Protein AF-A0A7Y3XB38-F1 (afdb_monomer_lite)

pLDDT: mean 71.24, std 24.95, range [32.16, 98.0]

Organism: NCBI:txid2732867

Radius of gyration: 29.84 Å; chains: 1; bounding box: 48×60×86 Å

Foldseek 3Di:
DDDDDDDDDDDDDDDDDDDDDDDDDDDDDDDDDPDDPPPDPPPPPPPPVPPLVVVPPPQDPLQLLLLVQADAKADPVSSCVSVVHPDSVCNCPNHVVVCVVSQQKDWPCVVCCPDPPIIMHGDPNVVVVNVVVVPDD

Structure (mmCIF, N/CA/C/O backbone):
data_AF-A0A7Y3XB38-F1
#
_entry.id   AF-A0A7Y3XB38-F1
#
loop_
_atom_site.group_PDB
_atom_site.id
_atom_site.type_symbol
_atom_site.label_atom_id
_atom_site.label_alt_id
_atom_site.label_comp_id
_atom_site.label_asym_id
_atom_site.label_entity_id
_atom_site.label_seq_id
_atom_site.pdbx_PDB_ins_code
_atom_site.Cartn_x
_atom_site.Cartn_y
_atom_site.Cartn_z
_atom_site.occupancy
_atom_site.B_iso_or_equiv
_atom_site.auth_seq_id
_atom_site.auth_comp_id
_atom_site.auth_asym_id
_atom_site.auth_atom_id
_atom_site.pdbx_PDB_model_num
ATOM 1 N N . MET A 1 1 ? -7.672 -22.898 -66.155 1.00 38.94 1 MET A N 1
ATOM 2 C CA . MET A 1 1 ? -8.091 -23.326 -64.802 1.00 38.94 1 MET A CA 1
ATOM 3 C C . MET A 1 1 ? -9.118 -22.341 -64.281 1.00 38.94 1 MET A C 1
ATOM 5 O O . MET A 1 1 ? -8.996 -21.153 -64.543 1.00 38.94 1 MET A O 1
ATOM 9 N N . GLN A 1 2 ? -10.162 -22.873 -63.659 1.00 37.62 2 GLN A N 1
ATOM 10 C CA . GLN A 1 2 ? -11.348 -22.164 -63.187 1.00 37.62 2 GLN A CA 1
ATOM 11 C C . GLN A 1 2 ? -11.031 -21.187 -62.045 1.00 37.62 2 GLN A C 1
ATOM 13 O O . GLN A 1 2 ? -10.244 -21.536 -61.175 1.00 37.62 2 GLN A O 1
ATOM 18 N N . MET A 1 3 ? -11.702 -20.033 -61.995 1.00 35.06 3 MET A N 1
ATOM 19 C CA . MET A 1 3 ? -12.734 -19.751 -60.985 1.00 35.06 3 MET A CA 1
ATOM 20 C C . MET A 1 3 ? -13.389 -18.382 -61.234 1.00 35.06 3 MET A C 1
ATOM 22 O O . MET A 1 3 ? -12.748 -17.375 -61.509 1.00 35.06 3 MET A O 1
ATOM 26 N N . VAL A 1 4 ? -14.714 -18.429 -61.181 1.00 37.84 4 VAL A N 1
ATOM 27 C CA . VAL A 1 4 ? -15.731 -17.380 -61.297 1.00 37.84 4 VAL A CA 1
ATOM 28 C C . VAL A 1 4 ? -15.666 -16.357 -60.149 1.00 37.84 4 VAL A C 1
ATOM 30 O O . VAL A 1 4 ? -15.399 -16.768 -59.027 1.00 37.84 4 VAL A O 1
ATOM 33 N N . LEU A 1 5 ? -15.981 -15.067 -60.392 1.00 37.19 5 LEU A N 1
ATOM 34 C CA . LEU A 1 5 ? -17.228 -14.413 -59.919 1.00 37.19 5 LEU A CA 1
ATOM 35 C C . LEU A 1 5 ? -17.330 -12.900 -60.288 1.00 37.19 5 LEU A C 1
ATOM 37 O O . LEU A 1 5 ? -16.565 -12.071 -59.817 1.00 37.19 5 LEU A O 1
ATOM 41 N N . ARG A 1 6 ? -18.345 -12.601 -61.119 1.00 45.50 6 ARG A N 1
ATOM 42 C CA . ARG A 1 6 ? -19.189 -11.390 -61.323 1.00 45.50 6 ARG A CA 1
ATOM 43 C C . ARG A 1 6 ? -18.641 -9.938 -61.398 1.00 45.50 6 ARG A C 1
ATOM 45 O O . ARG A 1 6 ? -18.253 -9.326 -60.413 1.00 45.50 6 ARG A O 1
ATOM 52 N N . LEU A 1 7 ? -18.887 -9.368 -62.591 1.00 36.91 7 LEU A N 1
ATOM 53 C CA . LEU A 1 7 ? -19.255 -7.983 -62.973 1.00 36.91 7 LEU A CA 1
ATOM 54 C C . LEU A 1 7 ? -20.042 -7.202 -61.885 1.00 36.91 7 LEU A C 1
ATOM 56 O O . LEU A 1 7 ? -20.916 -7.774 -61.242 1.00 36.91 7 LEU A O 1
ATOM 60 N N . SER A 1 8 ? -19.876 -5.884 -61.707 1.00 39.25 8 SER A N 1
ATOM 61 C CA . SER A 1 8 ? -20.177 -4.848 -62.714 1.00 39.25 8 SER A CA 1
ATOM 62 C C . SER A 1 8 ? -19.509 -3.486 -62.430 1.00 39.25 8 SER A C 1
ATOM 64 O O . SER A 1 8 ? -19.116 -3.174 -61.309 1.00 39.25 8 SER A O 1
ATOM 66 N N . TRP A 1 9 ? -19.348 -2.706 -63.500 1.00 32.16 9 TRP A N 1
ATOM 67 C CA . TRP A 1 9 ? -18.577 -1.465 -63.619 1.00 32.16 9 TRP A CA 1
ATOM 68 C C . TRP A 1 9 ? -19.438 -0.176 -63.469 1.00 32.16 9 TRP A C 1
ATOM 70 O O . TRP A 1 9 ? -20.647 -0.209 -63.665 1.00 32.16 9 TRP A O 1
ATOM 80 N N . ARG A 1 10 ? -18.748 0.937 -63.141 1.00 46.50 10 ARG A N 1
ATOM 81 C CA . ARG A 1 10 ? -19.096 2.389 -62.933 1.00 46.50 10 ARG A CA 1
ATOM 82 C C . ARG A 1 10 ? -19.675 3.082 -64.216 1.00 46.50 10 ARG A C 1
ATOM 84 O O . ARG A 1 10 ? -19.563 2.397 -65.233 1.00 46.50 10 ARG A O 1
ATOM 91 N N . PRO A 1 11 ? -20.178 4.371 -64.306 1.00 49.09 11 PRO A N 1
ATOM 92 C CA . PRO A 1 11 ? -19.487 5.669 -63.989 1.00 49.09 11 PRO A CA 1
ATOM 93 C C . PRO A 1 11 ? -20.344 6.986 -63.730 1.00 49.09 11 PRO A C 1
ATOM 95 O O . PRO A 1 11 ? -21.549 6.922 -63.535 1.00 49.09 11 PRO A O 1
ATOM 98 N N . LEU A 1 12 ? -19.642 8.150 -63.680 1.00 40.34 12 LEU A N 1
ATOM 99 C CA . LEU A 1 12 ? -19.859 9.566 -63.191 1.00 40.34 12 LEU A CA 1
ATOM 100 C C . LEU A 1 12 ? -20.685 10.506 -64.158 1.00 40.34 12 LEU A C 1
ATOM 102 O O . LEU A 1 12 ? -21.262 9.894 -65.053 1.00 40.34 12 LEU A O 1
ATOM 106 N N . PRO A 1 13 ? -20.703 11.899 -64.186 1.00 51.66 13 PRO A N 1
ATOM 107 C CA . PRO A 1 13 ? -20.073 13.039 -63.414 1.00 51.66 13 PRO A CA 1
ATOM 108 C C . PRO A 1 13 ? -20.899 14.403 -63.291 1.00 51.66 13 PRO A C 1
ATOM 110 O O . PRO A 1 13 ? -22.069 14.445 -63.647 1.00 51.66 13 PRO A O 1
ATOM 113 N N . PHE A 1 14 ? -20.238 15.529 -62.892 1.00 37.88 14 PHE A N 1
ATOM 114 C CA . PHE A 1 14 ? -20.580 17.000 -62.973 1.00 37.88 14 PHE A CA 1
ATOM 115 C C . PHE A 1 14 ? -21.416 17.650 -61.832 1.00 37.88 14 PHE A C 1
ATOM 117 O O . PHE A 1 14 ? -22.355 17.046 -61.349 1.00 37.88 14 PHE A O 1
ATOM 124 N N . GLY A 1 15 ? -21.183 18.880 -61.331 1.00 38.44 15 GLY A N 1
ATOM 125 C CA . GLY A 1 15 ? -20.364 20.023 -61.764 1.00 38.44 15 GLY A CA 1
ATOM 126 C C . GLY A 1 15 ? -20.307 21.169 -60.712 1.00 38.44 15 GLY A C 1
ATOM 127 O O . GLY A 1 15 ? -20.945 21.118 -59.667 1.00 38.44 15 GLY A O 1
ATOM 128 N N . VAL A 1 16 ? -19.474 22.174 -61.003 1.00 45.97 16 VAL A N 1
ATOM 129 C CA . VAL A 1 16 ? -18.920 23.271 -60.166 1.00 45.97 16 VAL A CA 1
ATOM 130 C C . VAL A 1 16 ? -19.896 24.417 -59.818 1.00 45.97 16 VAL A C 1
ATOM 132 O O . VAL A 1 16 ? -20.638 24.843 -60.696 1.00 45.97 16 VAL A O 1
ATOM 135 N N . LEU A 1 17 ? -19.757 25.060 -58.635 1.00 39.59 17 LEU A N 1
ATOM 136 C CA . LEU A 1 17 ? -20.045 26.506 -58.458 1.00 39.59 17 LEU A CA 1
ATOM 137 C C . LEU A 1 17 ? -19.236 27.204 -57.318 1.00 39.59 17 LEU A C 1
ATOM 139 O O . LEU A 1 17 ? -19.448 26.965 -56.138 1.00 39.59 17 LEU A O 1
ATOM 143 N N . ARG A 1 18 ? -18.279 28.050 -57.731 1.00 33.44 18 ARG A N 1
ATOM 144 C CA . ARG A 1 18 ? -17.847 29.403 -57.264 1.00 33.44 18 ARG A CA 1
ATOM 145 C C . ARG A 1 18 ? -18.060 29.886 -55.791 1.00 33.44 18 ARG A C 1
ATOM 147 O O . ARG A 1 18 ? -19.182 30.079 -55.360 1.00 33.44 18 ARG A O 1
ATOM 154 N N . GLN A 1 19 ? -16.931 30.227 -55.139 1.00 33.19 19 GLN A N 1
ATOM 155 C CA . GLN A 1 19 ? -16.548 31.378 -54.256 1.00 33.19 19 GLN A CA 1
ATOM 156 C C . GLN A 1 19 ? -17.527 32.101 -53.271 1.00 33.19 19 GLN A C 1
ATOM 158 O O . GLN A 1 19 ? -18.468 32.738 -53.726 1.00 33.19 19 GLN A O 1
ATOM 163 N N . THR A 1 20 ? -17.099 32.121 -51.978 1.00 40.19 20 THR A N 1
ATOM 164 C CA . THR A 1 20 ? -17.104 33.159 -50.875 1.00 40.19 20 THR A CA 1
ATOM 165 C C . THR A 1 20 ? -18.434 33.819 -50.410 1.00 40.19 20 THR A C 1
ATOM 167 O O . THR A 1 20 ? -19.394 33.757 -51.166 1.00 40.19 20 THR A O 1
ATOM 170 N N . PRO A 1 21 ? -18.571 34.470 -49.209 1.00 44.19 21 PRO A N 1
ATOM 171 C CA . PRO A 1 21 ? -17.596 34.868 -48.167 1.00 44.19 21 PRO A CA 1
ATOM 172 C C . PRO A 1 21 ? -18.016 34.631 -46.676 1.00 44.19 21 PRO A C 1
ATOM 174 O O . PRO A 1 21 ? -19.121 34.226 -46.339 1.00 44.19 21 PRO A O 1
ATOM 177 N N . HIS A 1 22 ? -17.087 34.940 -45.769 1.00 51.72 22 HIS A N 1
ATOM 178 C CA . HIS A 1 22 ? -17.181 35.063 -44.300 1.00 51.72 22 HIS A CA 1
ATOM 179 C C . HIS A 1 22 ? -18.378 35.900 -43.800 1.00 51.72 22 HIS A C 1
ATOM 181 O O . HIS A 1 22 ? -18.496 37.039 -44.246 1.00 51.72 22 HIS A O 1
ATOM 187 N N . LYS A 1 23 ? -19.158 35.416 -42.807 1.00 35.81 23 LYS A N 1
ATOM 188 C CA . LYS A 1 23 ? -19.816 36.234 -41.753 1.00 35.81 23 LYS A CA 1
ATOM 189 C C . LYS A 1 23 ? -20.558 35.373 -40.710 1.00 35.81 23 LYS A C 1
ATOM 191 O O . LYS A 1 23 ? -21.471 34.639 -41.069 1.00 35.81 23 LYS A O 1
ATOM 196 N N . SER A 1 24 ? -20.221 35.515 -39.427 1.00 44.97 24 SER A N 1
ATOM 197 C CA . SER A 1 24 ? -21.094 35.119 -38.305 1.00 44.97 24 SER A CA 1
ATOM 198 C C . SER A 1 24 ? -22.248 36.122 -38.160 1.00 44.97 24 SER A C 1
ATOM 200 O O . SER A 1 24 ? -22.037 37.313 -38.417 1.00 44.97 24 SER A O 1
ATOM 202 N N . PRO A 1 25 ? -23.447 35.689 -37.734 1.00 46.62 25 PRO A N 1
ATOM 203 C CA . PRO A 1 25 ? -23.887 36.074 -36.387 1.00 46.62 25 PRO A CA 1
ATOM 204 C C . PRO A 1 25 ? -24.738 35.012 -35.649 1.00 46.62 25 PRO A C 1
ATOM 206 O O . PRO A 1 25 ? -25.600 34.363 -36.220 1.00 46.62 25 PRO A O 1
ATOM 209 N N . GLN A 1 26 ? -24.419 34.877 -34.360 1.00 46.03 26 GLN A N 1
ATOM 210 C CA . GLN A 1 26 ? -25.249 34.710 -33.152 1.00 46.03 26 GLN A CA 1
ATOM 211 C C . GLN A 1 26 ? -26.775 34.426 -33.242 1.00 46.03 26 GLN A C 1
ATOM 213 O O . GLN A 1 26 ? -27.473 35.030 -34.051 1.00 46.03 26 GLN A O 1
ATOM 218 N N . VAL A 1 27 ? -27.253 33.710 -32.196 1.00 38.16 27 VAL A N 1
ATOM 219 C CA . VAL A 1 27 ? -28.651 33.463 -31.727 1.00 38.16 27 VAL A CA 1
ATOM 220 C C . VAL A 1 27 ? -29.291 32.263 -32.454 1.00 38.16 27 VAL A C 1
ATOM 222 O O . VAL A 1 27 ? -29.319 32.272 -33.672 1.00 38.16 27 VAL A O 1
ATOM 225 N N . THR A 1 28 ? -29.750 31.147 -31.875 1.00 36.50 28 THR A N 1
ATOM 226 C CA . THR A 1 28 ? -30.337 30.683 -30.588 1.00 36.50 28 THR A CA 1
ATOM 227 C C . THR A 1 28 ? -30.150 29.142 -30.599 1.00 36.50 28 THR A C 1
ATOM 229 O O . THR A 1 28 ? -29.992 28.576 -31.671 1.00 36.50 28 THR A O 1
ATOM 232 N 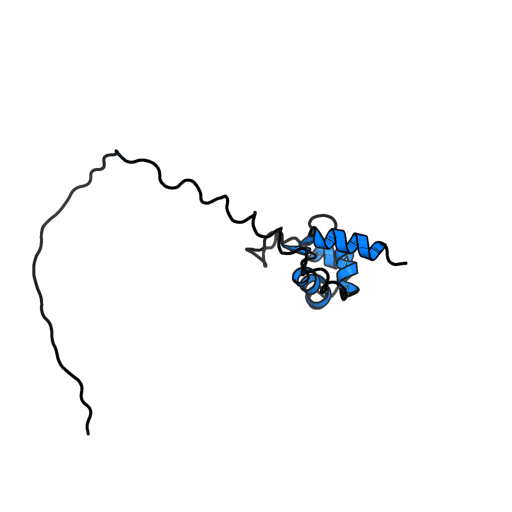N . ASP A 1 29 ? -29.918 28.412 -29.507 1.00 49.62 29 ASP A N 1
ATOM 233 C CA . ASP A 1 29 ? -30.927 27.764 -28.650 1.00 49.62 29 ASP A CA 1
ATOM 234 C C . ASP A 1 29 ? -30.135 26.981 -27.578 1.00 49.62 29 ASP A C 1
ATOM 236 O O . ASP A 1 29 ? -29.263 26.178 -27.890 1.00 49.62 29 ASP A O 1
ATOM 240 N N . GLN A 1 30 ? -30.150 27.434 -26.328 1.00 42.75 30 GLN A N 1
ATOM 241 C CA . GLN A 1 30 ? -30.807 26.745 -25.211 1.00 42.75 30 GLN A CA 1
ATOM 242 C C . GLN A 1 30 ? -30.397 25.275 -24.957 1.00 42.75 30 GLN A C 1
ATOM 244 O O . GLN A 1 30 ? -30.907 24.347 -25.566 1.00 42.75 30 GLN A O 1
ATOM 249 N N . VAL A 1 31 ? -29.562 25.124 -23.919 1.00 48.31 31 VAL A N 1
ATOM 250 C CA . VAL A 1 31 ? -29.609 24.087 -22.865 1.00 48.31 31 VAL A CA 1
ATOM 251 C C . VAL A 1 31 ? -29.586 22.618 -23.315 1.00 48.31 31 VAL A C 1
ATOM 253 O O . VAL A 1 31 ? -30.610 21.951 -23.397 1.00 48.31 31 VAL A O 1
ATOM 256 N N . THR A 1 32 ? -28.384 22.078 -23.496 1.00 43.19 32 THR A N 1
ATOM 257 C CA . THR A 1 32 ? -28.020 20.646 -23.372 1.00 43.19 32 THR A CA 1
ATOM 258 C C . THR A 1 32 ? -26.482 20.642 -23.398 1.00 43.19 32 THR A C 1
ATOM 260 O O . THR A 1 32 ? -25.894 21.288 -24.255 1.00 43.19 32 THR A O 1
ATOM 263 N N . ASP A 1 33 ? -25.692 20.135 -22.460 1.00 48.75 33 ASP A N 1
ATOM 264 C CA . ASP A 1 33 ? -25.886 19.223 -21.349 1.00 48.75 33 ASP A CA 1
ATOM 265 C C . ASP A 1 33 ? -24.879 19.631 -20.263 1.00 48.75 33 ASP A C 1
ATOM 267 O O . ASP A 1 33 ? -23.676 19.405 -20.381 1.00 48.75 33 ASP A O 1
ATOM 271 N N . GLN A 1 34 ? -25.360 20.272 -19.201 1.00 48.19 34 GLN A N 1
ATOM 272 C CA . GLN A 1 34 ? -24.620 20.354 -17.948 1.00 48.19 34 GLN A CA 1
ATOM 273 C C . GLN A 1 34 ? -25.009 19.154 -17.092 1.00 48.19 34 GLN A C 1
ATOM 275 O O . GLN A 1 34 ? -25.919 19.304 -16.296 1.00 48.19 34 GLN A O 1
ATOM 280 N N . VAL A 1 35 ? -24.359 17.999 -17.273 1.00 47.06 35 VAL A N 1
ATOM 281 C CA . VAL A 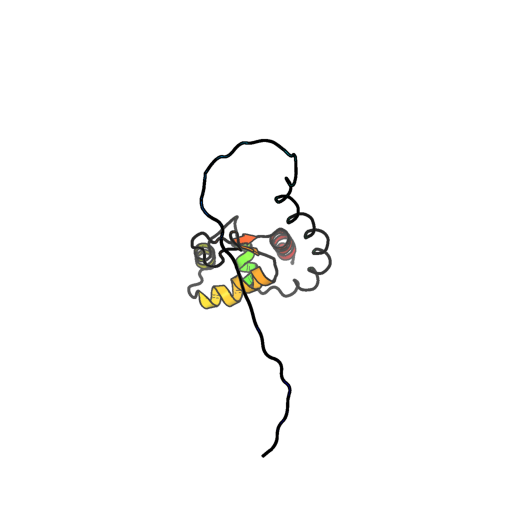1 35 ? -24.007 17.026 -16.213 1.00 47.06 35 VAL A CA 1
ATOM 282 C C . VAL A 1 35 ? -23.006 16.036 -16.827 1.00 47.06 35 VAL A C 1
ATOM 284 O O . VAL A 1 35 ? -23.385 15.041 -17.437 1.00 47.06 35 VAL A O 1
ATOM 287 N N . THR A 1 36 ? -21.706 16.262 -16.664 1.00 47.31 36 THR A N 1
ATOM 288 C CA . THR A 1 36 ? -20.708 15.198 -16.887 1.00 47.31 36 THR A CA 1
ATOM 289 C C . THR A 1 36 ? -19.627 15.254 -15.816 1.00 47.31 36 THR A C 1
ATOM 291 O O . THR A 1 36 ? -18.449 15.155 -16.114 1.00 47.31 36 THR A O 1
ATOM 294 N N . ASP A 1 37 ? -20.038 15.419 -14.555 1.00 49.38 37 ASP A N 1
ATOM 295 C CA . ASP A 1 37 ? -19.107 15.404 -13.417 1.00 49.38 37 ASP A CA 1
ATOM 296 C C . ASP A 1 37 ? -19.626 14.649 -12.177 1.00 49.38 37 ASP A C 1
ATOM 298 O O . ASP A 1 37 ? -18.968 14.676 -11.147 1.00 49.38 37 ASP A O 1
ATOM 302 N N . GLN A 1 38 ? -20.782 13.962 -12.213 1.00 43.84 38 GLN A N 1
ATOM 303 C CA . GLN A 1 38 ? -21.407 13.466 -10.965 1.00 43.84 38 GLN A CA 1
ATOM 304 C C . GLN A 1 38 ? -21.959 12.029 -10.956 1.00 43.84 38 GLN A C 1
ATOM 306 O O . GLN A 1 38 ? -22.818 11.721 -10.136 1.00 43.84 38 GLN A O 1
ATOM 311 N N . VAL A 1 39 ? -21.473 11.106 -11.797 1.00 44.03 39 VAL A N 1
ATOM 312 C CA . VAL A 1 39 ? -21.908 9.690 -11.701 1.00 44.03 39 VAL A CA 1
ATOM 313 C C . VAL A 1 39 ? -20.751 8.697 -11.847 1.00 44.03 39 VAL A C 1
ATOM 315 O O . VAL A 1 39 ? -20.829 7.759 -12.634 1.00 44.03 39 VAL A O 1
ATOM 318 N N . THR A 1 40 ? -19.677 8.869 -11.071 1.00 46.50 40 THR A N 1
ATOM 319 C CA . THR A 1 40 ? -18.646 7.813 -10.964 1.00 46.50 40 THR A CA 1
ATOM 320 C C . THR A 1 40 ? -18.171 7.514 -9.542 1.00 46.50 40 THR A C 1
ATOM 322 O O . THR A 1 40 ? -17.225 6.756 -9.387 1.00 46.50 40 THR A O 1
ATOM 325 N N . ASP A 1 41 ? -18.840 8.027 -8.504 1.00 50.06 41 ASP A N 1
ATOM 326 C CA . ASP A 1 41 ? -18.407 7.803 -7.111 1.00 50.06 41 ASP A CA 1
ATOM 327 C C . ASP A 1 41 ? -19.465 7.170 -6.192 1.00 50.06 41 ASP A C 1
ATOM 329 O O . ASP A 1 41 ? -19.166 6.903 -5.039 1.00 50.06 41 ASP A O 1
ATOM 333 N N . GLN A 1 42 ? -20.696 6.891 -6.649 1.00 42.75 42 GLN A N 1
ATOM 334 C CA . GLN A 1 42 ? -21.784 6.500 -5.723 1.00 42.75 42 GLN A CA 1
ATOM 335 C C . GLN A 1 42 ? -22.367 5.086 -5.877 1.00 42.75 42 GLN A C 1
ATOM 337 O O . GLN A 1 42 ? -23.346 4.767 -5.206 1.00 42.75 42 GLN A O 1
ATOM 342 N N . VAL A 1 43 ? -21.796 4.205 -6.707 1.00 42.91 43 VAL A N 1
ATOM 343 C CA . VAL A 1 43 ? -22.325 2.824 -6.859 1.00 42.91 43 VAL A CA 1
ATOM 344 C C . VAL A 1 43 ? -21.354 1.740 -6.364 1.00 42.91 43 VAL A C 1
ATOM 346 O O . VAL A 1 43 ? -21.733 0.577 -6.260 1.00 42.91 43 VAL A O 1
ATOM 349 N N . THR A 1 44 ? -20.129 2.091 -5.967 1.00 48.25 44 THR A N 1
ATOM 350 C CA . THR A 1 44 ? -19.096 1.094 -5.616 1.00 48.25 44 THR A CA 1
ATOM 351 C C . THR A 1 44 ? -18.980 0.796 -4.117 1.00 48.25 44 THR A C 1
ATOM 353 O O . THR A 1 44 ? -18.181 -0.052 -3.731 1.00 48.25 44 THR A O 1
ATOM 356 N N . ASP A 1 45 ? -19.772 1.443 -3.258 1.00 49.44 45 ASP A N 1
ATOM 357 C CA . ASP A 1 45 ? -19.659 1.237 -1.806 1.00 49.44 45 ASP A CA 1
ATOM 358 C C . ASP A 1 45 ? -20.556 0.113 -1.266 1.00 49.44 45 ASP A C 1
ATOM 360 O O . ASP A 1 45 ? -20.186 -0.547 -0.306 1.00 49.44 45 ASP A O 1
ATOM 364 N N . GLN A 1 46 ? -21.713 -0.184 -1.873 1.00 41.16 46 GLN A N 1
ATOM 365 C CA . GLN A 1 46 ? -22.708 -1.047 -1.204 1.00 41.16 46 GLN A CA 1
ATOM 366 C C . GLN A 1 46 ? -22.636 -2.550 -1.517 1.00 41.16 46 GLN A C 1
ATOM 368 O O . GLN A 1 46 ? -23.346 -3.328 -0.883 1.00 41.16 46 GLN A O 1
ATOM 373 N N . VAL A 1 47 ? -21.800 -2.995 -2.462 1.00 44.31 47 VAL A N 1
ATOM 374 C CA . VAL A 1 47 ? -21.712 -4.428 -2.838 1.00 44.31 47 VAL A CA 1
ATOM 375 C C . VAL A 1 47 ? -20.381 -5.072 -2.418 1.00 44.31 47 VAL A C 1
ATOM 377 O O . VAL A 1 47 ? -20.240 -6.293 -2.448 1.00 44.31 47 VAL A O 1
ATOM 380 N N . THR A 1 48 ? -19.408 -4.284 -1.960 1.00 49.09 48 THR A N 1
ATOM 381 C CA . THR A 1 48 ? -18.045 -4.772 -1.682 1.00 49.09 48 THR A CA 1
ATOM 382 C C . THR A 1 48 ? -17.883 -5.342 -0.265 1.00 49.09 48 THR A C 1
ATOM 384 O O . THR A 1 48 ? -16.985 -6.147 -0.028 1.00 49.09 48 THR A O 1
ATOM 387 N N . ASP A 1 49 ? -18.771 -5.009 0.675 1.00 49.44 49 ASP A N 1
ATOM 388 C CA . ASP A 1 49 ? -18.625 -5.439 2.074 1.00 49.44 49 ASP A CA 1
ATOM 389 C C . ASP A 1 49 ? -18.838 -6.949 2.286 1.00 49.44 49 ASP A C 1
ATOM 391 O O . ASP A 1 49 ? -18.128 -7.562 3.073 1.00 49.44 49 ASP A O 1
ATOM 395 N N . GLN A 1 50 ? -19.753 -7.605 1.562 1.00 42.75 50 GLN A N 1
ATOM 396 C CA . GLN A 1 50 ? -20.121 -8.998 1.888 1.00 42.75 50 GLN A CA 1
ATOM 397 C C . GLN A 1 50 ? -19.251 -10.083 1.236 1.00 42.75 50 GLN A C 1
ATOM 399 O O . GLN A 1 50 ? -19.304 -11.236 1.662 1.00 42.75 50 GLN A O 1
ATOM 404 N N . VAL A 1 51 ? -18.447 -9.752 0.220 1.00 45.31 51 VAL A N 1
ATOM 405 C CA . VAL A 1 51 ? -17.608 -10.745 -0.490 1.00 45.31 51 VAL A CA 1
ATOM 406 C C . VAL A 1 51 ? -16.137 -10.674 -0.067 1.00 45.31 51 VAL A C 1
ATOM 408 O O . VAL A 1 51 ? -15.395 -11.639 -0.248 1.00 45.31 51 VAL A O 1
ATOM 411 N N . THR A 1 52 ? -15.702 -9.574 0.549 1.00 50.59 52 THR A N 1
ATOM 412 C CA . THR A 1 52 ? -14.285 -9.387 0.892 1.00 50.59 52 THR A CA 1
ATOM 413 C C . THR A 1 52 ? -13.878 -10.197 2.129 1.00 50.59 52 THR A C 1
ATOM 415 O O . THR A 1 52 ? -12.774 -10.735 2.163 1.00 50.59 52 THR A O 1
ATOM 418 N N . ASP A 1 53 ? -14.784 -10.407 3.092 1.00 50.47 53 ASP A N 1
ATOM 419 C CA . ASP A 1 53 ? -14.471 -11.051 4.379 1.00 50.47 53 ASP A CA 1
ATOM 420 C C . ASP A 1 53 ? -13.886 -12.472 4.268 1.00 50.47 53 ASP A C 1
ATOM 422 O O . ASP A 1 53 ? -13.044 -12.851 5.079 1.00 50.47 53 ASP A O 1
ATOM 426 N N . GLN A 1 54 ? -14.252 -13.260 3.250 1.00 46.41 54 GLN A N 1
ATOM 427 C CA . GLN A 1 54 ? -13.783 -14.651 3.143 1.00 46.41 54 GLN A CA 1
ATOM 428 C C . GLN A 1 54 ? -12.424 -14.819 2.440 1.00 46.41 54 GLN A C 1
ATOM 430 O O . GLN A 1 54 ? -11.838 -15.898 2.518 1.00 46.41 54 GLN A O 1
ATOM 435 N N . VAL A 1 55 ? -11.889 -13.784 1.777 1.00 46.88 55 VAL A N 1
ATOM 436 C CA . VAL A 1 55 ? -10.609 -13.876 1.035 1.00 46.88 55 VAL A CA 1
ATOM 437 C C . VAL A 1 55 ? -9.448 -13.194 1.780 1.00 46.88 55 VAL A C 1
ATOM 439 O O . VAL A 1 55 ? -8.281 -13.485 1.515 1.00 46.88 55 VAL A O 1
ATOM 442 N N . THR A 1 56 ? -9.732 -12.344 2.771 1.00 53.97 56 THR A N 1
ATOM 443 C CA . THR A 1 56 ? -8.714 -11.593 3.538 1.00 53.97 56 THR A CA 1
ATOM 444 C C . THR A 1 56 ? -8.072 -12.344 4.711 1.00 53.97 56 THR A C 1
ATOM 446 O O . THR A 1 56 ? -7.192 -11.789 5.370 1.00 53.97 56 THR A O 1
ATOM 449 N N . ASP A 1 57 ? -8.470 -13.585 4.996 1.00 56.41 57 ASP A N 1
ATOM 450 C CA . ASP A 1 57 ? -8.005 -14.305 6.196 1.00 56.41 57 ASP A CA 1
ATOM 451 C C . ASP A 1 57 ? -6.550 -14.818 6.084 1.00 56.41 57 ASP A C 1
ATOM 453 O O . ASP A 1 57 ? -5.888 -15.074 7.083 1.00 56.41 57 ASP A O 1
ATOM 457 N N . GLN A 1 58 ? -5.982 -14.884 4.870 1.00 58.75 58 GLN A N 1
ATOM 458 C CA . GLN A 1 58 ? -4.599 -15.345 4.635 1.00 58.75 58 GLN A CA 1
ATOM 459 C C . GLN A 1 58 ? -3.625 -14.228 4.242 1.00 58.75 58 GLN A C 1
ATOM 461 O O . GLN A 1 58 ? -2.734 -14.406 3.404 1.00 58.75 58 GLN A O 1
ATOM 466 N N . VAL A 1 59 ? -3.772 -13.046 4.828 1.00 67.44 59 VAL A N 1
ATOM 467 C CA . VAL A 1 59 ? -2.822 -11.958 4.588 1.00 67.44 59 VAL A CA 1
ATOM 468 C C . VAL A 1 59 ? -1.470 -12.303 5.228 1.00 67.44 59 VAL A C 1
ATOM 470 O O . VAL A 1 59 ? -1.362 -12.605 6.414 1.00 67.44 59 VAL A O 1
ATOM 473 N N . SER A 1 60 ? -0.412 -12.280 4.415 1.00 82.12 60 SER A N 1
ATOM 474 C CA . SER A 1 60 ? 0.935 -12.663 4.849 1.00 82.12 60 SER A CA 1
ATOM 475 C C . SER A 1 60 ? 1.531 -11.673 5.860 1.00 82.12 60 SER A C 1
ATOM 477 O O . SER A 1 60 ? 1.181 -10.489 5.869 1.00 82.12 60 SER A O 1
ATOM 479 N N . ARG A 1 61 ? 2.507 -12.117 6.666 1.00 88.88 61 ARG A N 1
ATOM 480 C CA . ARG A 1 61 ? 3.206 -11.264 7.654 1.00 88.88 61 ARG A CA 1
ATOM 481 C C . ARG A 1 61 ? 3.844 -10.028 7.018 1.00 88.88 61 ARG A C 1
ATOM 483 O O . ARG A 1 61 ? 3.968 -8.985 7.653 1.00 88.88 61 ARG A O 1
ATOM 490 N N . GLU A 1 62 ? 4.282 -10.135 5.771 1.00 93.00 62 GLU A N 1
ATOM 491 C CA . GLU A 1 62 ? 4.830 -9.036 4.981 1.00 93.00 62 GLU A CA 1
ATOM 492 C C . GLU A 1 62 ? 3.799 -7.929 4.761 1.00 93.00 62 GLU A C 1
ATOM 494 O O . GLU A 1 62 ? 4.109 -6.754 4.952 1.00 93.00 62 GLU A O 1
ATOM 499 N N . VAL A 1 63 ? 2.563 -8.296 4.424 1.00 93.25 63 VAL A N 1
ATOM 500 C CA . VAL A 1 63 ? 1.481 -7.331 4.224 1.00 93.25 63 VAL A CA 1
ATOM 501 C C . VAL A 1 63 ? 1.097 -6.692 5.550 1.00 93.25 63 VAL A C 1
ATOM 503 O O . VAL A 1 63 ? 1.019 -5.472 5.604 1.00 93.25 63 VAL A O 1
ATOM 506 N N . PHE A 1 64 ? 0.960 -7.470 6.629 1.00 92.12 64 PHE A N 1
ATOM 507 C CA . PHE A 1 64 ? 0.688 -6.917 7.962 1.00 92.12 64 PHE A CA 1
ATOM 508 C C . PHE A 1 64 ? 1.699 -5.824 8.341 1.00 92.12 64 PHE A C 1
ATOM 510 O O . PHE A 1 64 ? 1.314 -4.685 8.602 1.00 92.12 64 PHE A O 1
ATOM 517 N N . ARG A 1 65 ? 3.002 -6.126 8.236 1.00 94.12 65 ARG A N 1
ATOM 518 C CA . ARG A 1 65 ? 4.074 -5.157 8.527 1.00 94.12 65 ARG A CA 1
ATOM 519 C C . ARG A 1 65 ? 4.000 -3.899 7.659 1.00 94.12 65 ARG A C 1
ATOM 521 O O . ARG A 1 65 ? 4.298 -2.806 8.139 1.00 94.12 65 ARG A O 1
ATOM 528 N N . LEU A 1 66 ? 3.625 -4.036 6.384 1.00 96.56 66 LEU A N 1
ATOM 529 C CA . LEU A 1 66 ? 3.428 -2.886 5.499 1.00 96.56 66 LEU A CA 1
ATOM 530 C C . LEU A 1 66 ? 2.290 -1.988 5.996 1.00 96.56 66 LEU A C 1
ATOM 532 O O . LEU A 1 66 ? 2.456 -0.770 6.035 1.00 96.56 66 LEU A O 1
ATOM 536 N N . LEU A 1 67 ? 1.152 -2.582 6.360 1.00 95.00 67 LEU A N 1
ATOM 537 C CA . LEU A 1 67 ? -0.035 -1.847 6.794 1.00 95.00 67 LEU A CA 1
ATOM 538 C C . LEU A 1 67 ? 0.213 -1.104 8.109 1.00 95.00 67 LEU A C 1
ATOM 540 O O . LEU A 1 67 ? -0.170 0.055 8.222 1.00 95.00 67 LEU A O 1
ATOM 544 N N . GLU A 1 68 ? 0.926 -1.715 9.058 1.00 94.25 68 GLU A N 1
ATOM 545 C CA . GLU A 1 68 ? 1.329 -1.050 10.307 1.00 94.25 68 GLU A CA 1
ATOM 546 C C . GLU A 1 68 ? 2.291 0.127 10.088 1.00 94.25 68 GLU A C 1
ATOM 548 O O . GLU A 1 68 ? 2.311 1.088 10.860 1.00 94.25 68 GLU A O 1
ATOM 553 N N . SER A 1 69 ? 3.103 0.062 9.031 1.00 95.12 69 SER A N 1
ATOM 554 C CA . SER A 1 69 ? 4.078 1.107 8.704 1.00 95.12 69 SER A CA 1
ATOM 555 C C . SER A 1 69 ? 3.439 2.327 8.034 1.00 95.12 69 SER A C 1
ATOM 557 O O . SER A 1 69 ? 4.009 3.418 8.080 1.00 95.12 69 SER A O 1
ATOM 559 N N . LEU A 1 70 ? 2.270 2.160 7.408 1.00 95.94 70 LEU A N 1
ATOM 560 C CA . LEU A 1 70 ? 1.584 3.214 6.668 1.00 95.94 70 LEU A CA 1
ATOM 561 C C . LEU A 1 70 ? 0.950 4.243 7.607 1.00 95.94 70 LEU A C 1
ATOM 563 O O . LEU A 1 70 ? -0.034 3.976 8.295 1.00 95.94 70 LEU A O 1
ATOM 567 N N . LYS A 1 71 ? 1.482 5.466 7.572 1.00 92.38 71 LYS A N 1
ATOM 568 C CA . LYS A 1 71 ? 0.951 6.623 8.299 1.00 92.38 71 LYS A CA 1
ATOM 569 C C . LYS A 1 71 ? 0.620 7.731 7.307 1.00 92.38 71 LYS A C 1
ATOM 571 O O . LYS A 1 71 ? 1.511 8.418 6.818 1.00 92.38 71 LYS A O 1
ATOM 576 N N . GLY A 1 72 ? -0.668 7.895 7.007 1.00 94.75 72 GLY A N 1
ATOM 577 C CA . GLY A 1 72 ? -1.121 8.819 5.967 1.00 94.75 72 GLY A CA 1
ATOM 578 C C . GLY A 1 72 ? -0.693 8.361 4.570 1.00 94.75 72 GLY A C 1
ATOM 579 O O . GLY A 1 72 ? -0.784 7.176 4.250 1.00 94.75 72 GLY A O 1
ATOM 580 N N . GLU A 1 73 ? -0.243 9.302 3.739 1.00 97.44 73 GLU A N 1
ATOM 581 C CA . GLU A 1 73 ? 0.241 9.018 2.387 1.00 97.44 73 GLU A CA 1
ATOM 582 C C . GLU A 1 73 ? 1.764 8.933 2.358 1.00 97.44 73 GLU A C 1
ATOM 584 O O . GLU A 1 73 ? 2.453 9.906 2.667 1.00 97.44 73 GLU A O 1
ATOM 589 N N . MET A 1 74 ? 2.291 7.793 1.924 1.00 97.81 74 MET A N 1
ATOM 590 C CA . MET A 1 74 ? 3.730 7.543 1.898 1.00 97.81 74 MET A CA 1
ATOM 591 C C . MET A 1 74 ? 4.175 7.081 0.518 1.00 97.81 74 MET A C 1
ATOM 593 O O . MET A 1 74 ? 3.466 6.377 -0.204 1.00 97.81 74 MET A O 1
ATOM 597 N N . THR A 1 75 ? 5.376 7.475 0.125 1.00 97.06 75 THR A N 1
ATOM 598 C CA . THR A 1 75 ? 6.014 6.973 -1.084 1.00 97.06 75 THR A CA 1
ATOM 599 C C . THR A 1 75 ? 6.483 5.536 -0.885 1.00 97.06 75 THR A C 1
ATOM 601 O O . THR A 1 75 ? 6.704 5.045 0.223 1.00 97.06 75 THR A O 1
ATOM 604 N N . ARG A 1 76 ? 6.715 4.853 -2.007 1.00 95.19 76 ARG A N 1
ATOM 605 C CA . ARG A 1 76 ? 7.311 3.515 -2.012 1.00 95.19 76 ARG A CA 1
ATOM 606 C C . ARG A 1 76 ? 8.654 3.474 -1.269 1.00 95.19 76 ARG A C 1
ATOM 608 O O . ARG A 1 76 ? 8.925 2.496 -0.585 1.00 95.19 76 ARG A O 1
ATOM 615 N N . SER A 1 77 ? 9.504 4.483 -1.471 1.00 94.88 77 SER A N 1
ATOM 616 C CA . SER A 1 77 ? 10.839 4.516 -0.864 1.00 94.88 77 SER A CA 1
ATOM 617 C C . SER A 1 77 ? 10.754 4.695 0.648 1.00 94.88 77 SER A C 1
ATOM 619 O O . SER A 1 77 ? 11.368 3.915 1.356 1.00 94.88 77 SER A O 1
ATOM 621 N N . GLU A 1 78 ? 9.906 5.602 1.143 1.00 96.81 78 GLU A N 1
ATOM 622 C CA . GLU A 1 78 ? 9.696 5.773 2.590 1.00 96.81 78 GLU A CA 1
ATOM 623 C C . GLU A 1 78 ? 9.223 4.474 3.256 1.00 96.81 78 GLU A C 1
ATOM 625 O O . GLU A 1 78 ? 9.771 4.069 4.276 1.00 96.81 78 GLU A O 1
ATOM 630 N N . LEU A 1 79 ? 8.257 3.770 2.654 1.00 96.75 79 LEU A N 1
ATOM 631 C CA . LEU A 1 79 ? 7.781 2.481 3.172 1.00 96.75 79 LEU A CA 1
ATOM 632 C C . LEU A 1 79 ? 8.874 1.412 3.171 1.00 96.75 79 LEU A C 1
ATOM 634 O O . LEU A 1 79 ? 8.994 0.628 4.110 1.00 96.75 79 LEU A O 1
ATOM 638 N N . GLN A 1 80 ? 9.672 1.372 2.108 1.00 95.44 80 GLN A N 1
ATOM 639 C CA . GLN A 1 80 ? 10.782 0.441 1.987 1.00 95.44 80 GLN A CA 1
ATOM 640 C C . GLN A 1 80 ? 11.869 0.719 3.043 1.00 95.44 80 GLN A C 1
ATOM 642 O O . GLN A 1 80 ? 12.389 -0.231 3.635 1.00 95.44 80 GLN A O 1
ATOM 647 N N . ASP A 1 81 ? 12.164 1.994 3.304 1.00 96.19 81 ASP A N 1
ATOM 648 C CA . ASP A 1 81 ? 13.146 2.443 4.293 1.00 96.19 81 ASP A CA 1
ATOM 649 C C . ASP A 1 81 ? 12.679 2.142 5.724 1.00 96.19 81 ASP A C 1
ATOM 651 O O . ASP A 1 81 ? 13.442 1.580 6.509 1.00 96.19 81 ASP A O 1
ATOM 655 N N . ILE A 1 82 ? 11.408 2.418 6.046 1.00 96.25 82 ILE A N 1
ATOM 656 C CA . ILE A 1 82 ? 10.799 2.111 7.355 1.00 96.25 82 ILE A CA 1
ATOM 657 C C . ILE A 1 82 ? 10.855 0.611 7.657 1.00 96.25 82 ILE A C 1
ATOM 659 O O . ILE A 1 82 ? 11.157 0.211 8.779 1.00 96.25 82 ILE A O 1
ATOM 663 N N . LEU A 1 83 ? 10.610 -0.227 6.649 1.00 95.44 83 LEU A N 1
ATOM 664 C CA . LEU A 1 83 ? 10.678 -1.682 6.782 1.00 95.44 83 LEU A CA 1
ATOM 665 C C . LEU A 1 83 ? 12.118 -2.229 6.764 1.00 95.44 83 LEU A C 1
ATOM 667 O O . LEU A 1 83 ? 12.310 -3.438 6.905 1.00 95.44 83 LEU A O 1
ATOM 671 N N . GLY A 1 84 ? 13.131 -1.379 6.558 1.00 96.00 84 GLY A N 1
ATOM 672 C CA . GLY A 1 84 ? 14.539 -1.780 6.492 1.00 96.00 84 GLY A CA 1
ATOM 673 C C . GLY A 1 84 ? 14.872 -2.684 5.298 1.00 96.00 84 GLY A C 1
ATOM 674 O O . GLY A 1 84 ? 15.826 -3.466 5.345 1.00 96.00 84 GLY A O 1
ATOM 675 N N . LEU A 1 85 ? 14.084 -2.623 4.220 1.00 94.81 85 LEU A N 1
ATOM 676 C CA . LEU A 1 85 ? 14.192 -3.544 3.091 1.00 94.81 85 LEU A CA 1
ATOM 677 C C . LEU A 1 85 ? 15.111 -2.986 2.007 1.00 94.81 85 LEU A C 1
ATOM 679 O O . LEU A 1 85 ? 14.793 -2.027 1.317 1.00 94.81 85 LEU A O 1
ATOM 683 N N . LYS A 1 86 ? 16.234 -3.654 1.749 1.00 91.69 86 LYS A N 1
ATOM 684 C CA . LYS A 1 86 ? 17.184 -3.207 0.713 1.00 91.69 86 LYS A CA 1
ATOM 685 C C . LYS A 1 86 ? 16.751 -3.573 -0.711 1.00 91.69 86 LYS 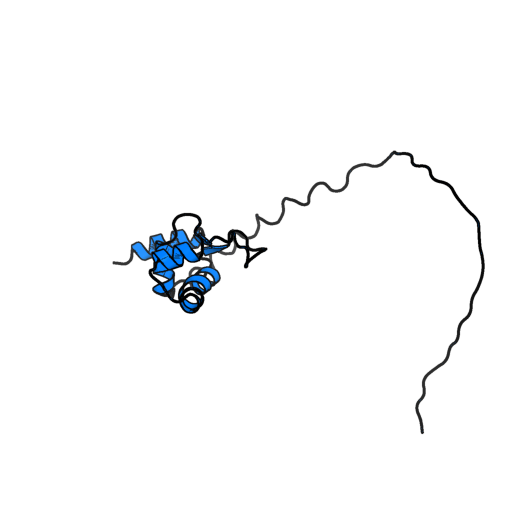A C 1
ATOM 687 O O . LYS A 1 86 ? 17.102 -2.889 -1.668 1.00 91.69 86 LYS A O 1
ATOM 692 N N . HIS A 1 87 ? 15.992 -4.658 -0.871 1.00 94.81 87 HIS A N 1
ATOM 693 C CA . HIS A 1 87 ? 15.709 -5.236 -2.183 1.00 94.81 87 HIS A CA 1
ATOM 694 C C . HIS A 1 87 ? 14.332 -4.830 -2.727 1.00 94.81 87 HIS A C 1
ATOM 696 O O . HIS A 1 87 ? 13.305 -5.437 -2.410 1.00 94.81 87 HIS A O 1
ATOM 702 N N . GLN A 1 88 ? 14.320 -3.838 -3.620 1.00 92.94 88 GLN A N 1
ATOM 703 C CA . GLN A 1 88 ? 13.099 -3.281 -4.214 1.00 92.94 88 GLN A CA 1
ATOM 704 C C . GLN A 1 88 ? 12.193 -4.328 -4.904 1.00 92.94 88 GLN A C 1
ATOM 706 O O . GLN A 1 88 ? 10.978 -4.288 -4.687 1.00 92.94 88 GLN A O 1
ATOM 711 N N . PRO A 1 89 ? 12.698 -5.261 -5.742 1.00 95.12 89 PRO A N 1
ATOM 712 C CA . PRO A 1 89 ? 11.828 -6.253 -6.379 1.00 95.12 89 PRO A CA 1
ATOM 713 C C . PRO A 1 89 ? 11.095 -7.139 -5.367 1.00 95.12 89 PRO A C 1
ATOM 715 O O . PRO A 1 89 ? 9.931 -7.484 -5.577 1.00 95.12 89 PRO A O 1
ATOM 718 N N . HIS A 1 90 ? 11.757 -7.467 -4.254 1.00 93.88 90 HIS A N 1
ATOM 719 C CA . HIS A 1 90 ? 11.150 -8.255 -3.187 1.00 93.88 90 HIS A CA 1
ATOM 720 C C . HIS A 1 90 ? 10.083 -7.446 -2.448 1.00 93.88 90 HIS A C 1
ATOM 722 O O . HIS A 1 90 ? 8.960 -7.928 -2.324 1.00 93.88 90 HIS A O 1
ATOM 728 N N . PHE A 1 91 ? 10.382 -6.193 -2.079 1.00 95.81 91 PHE A N 1
ATOM 729 C CA . PHE A 1 91 ? 9.397 -5.277 -1.495 1.00 95.81 91 PHE A CA 1
ATOM 730 C C . PHE A 1 91 ? 8.118 -5.218 -2.342 1.00 95.81 91 PHE A C 1
ATOM 732 O O . PHE A 1 91 ? 7.011 -5.444 -1.856 1.00 95.81 91 PHE A O 1
ATOM 739 N N . ARG A 1 92 ? 8.258 -5.011 -3.655 1.00 94.88 92 ARG A N 1
ATOM 740 C CA . ARG A 1 92 ? 7.098 -4.919 -4.547 1.00 94.88 92 ARG A CA 1
ATOM 741 C C . ARG A 1 92 ? 6.291 -6.217 -4.602 1.00 94.88 92 ARG A C 1
ATOM 743 O O . ARG A 1 92 ? 5.066 -6.158 -4.633 1.00 94.88 92 ARG A O 1
ATOM 750 N N . LYS A 1 93 ? 6.965 -7.370 -4.671 1.00 95.38 93 LYS A N 1
ATOM 751 C CA . LYS A 1 93 ? 6.323 -8.680 -4.852 1.00 95.38 93 LYS A CA 1
ATOM 752 C C . LYS A 1 93 ? 5.670 -9.203 -3.572 1.00 95.38 93 LYS A C 1
ATOM 754 O O . LYS A 1 93 ? 4.601 -9.789 -3.670 1.00 95.38 93 LYS A O 1
ATOM 759 N N . ALA A 1 94 ? 6.312 -9.021 -2.422 1.00 94.06 94 ALA A N 1
ATOM 760 C CA . ALA A 1 94 ? 5.887 -9.625 -1.162 1.00 94.06 94 ALA A CA 1
ATOM 761 C C . ALA A 1 94 ? 5.068 -8.677 -0.271 1.00 94.06 94 ALA A C 1
ATOM 763 O O . ALA A 1 94 ? 4.277 -9.151 0.532 1.00 94.06 94 ALA A O 1
ATOM 764 N N . TYR A 1 95 ? 5.214 -7.358 -0.439 1.00 95.81 95 TYR A N 1
ATOM 765 C CA . TYR A 1 95 ? 4.548 -6.364 0.407 1.00 95.81 95 TYR A CA 1
ATOM 766 C C . TYR A 1 95 ? 3.510 -5.586 -0.400 1.00 95.81 95 TYR A C 1
ATOM 768 O O . TYR A 1 95 ? 2.310 -5.700 -0.170 1.00 95.81 95 TYR A O 1
ATOM 776 N N . LEU A 1 96 ? 3.970 -4.822 -1.395 1.00 95.19 96 LEU A N 1
ATOM 777 C CA . LEU A 1 96 ? 3.137 -3.806 -2.037 1.00 95.19 96 LEU A CA 1
ATOM 778 C C . LEU A 1 96 ? 2.024 -4.396 -2.915 1.00 95.19 96 LEU A C 1
ATOM 780 O O . LEU A 1 96 ? 0.869 -4.006 -2.792 1.00 95.19 96 LEU A O 1
ATOM 784 N N . ARG A 1 97 ? 2.360 -5.329 -3.818 1.00 94.94 97 ARG A N 1
ATOM 785 C CA . ARG A 1 97 ? 1.371 -5.934 -4.728 1.00 94.94 97 ARG A CA 1
ATOM 786 C C . ARG A 1 97 ? 0.306 -6.738 -3.987 1.00 94.94 97 ARG A C 1
ATOM 788 O O . ARG A 1 97 ? -0.858 -6.528 -4.300 1.00 94.94 97 ARG A O 1
ATOM 795 N N . PRO A 1 98 ? 0.646 -7.618 -3.027 1.00 94.44 98 PRO A N 1
ATOM 796 C CA . PRO A 1 98 ? -0.381 -8.345 -2.292 1.00 94.44 98 PRO A CA 1
ATOM 797 C C . PRO A 1 98 ? -1.324 -7.407 -1.528 1.00 94.44 98 PRO A C 1
ATOM 799 O O . PRO A 1 98 ? -2.527 -7.621 -1.568 1.00 94.44 98 PRO A O 1
ATOM 802 N N . ALA A 1 99 ? -0.810 -6.329 -0.925 1.00 94.81 99 ALA A N 1
ATOM 803 C CA . ALA A 1 99 ? -1.639 -5.349 -0.221 1.00 94.81 99 ALA A CA 1
ATOM 804 C C . ALA A 1 99 ? -2.586 -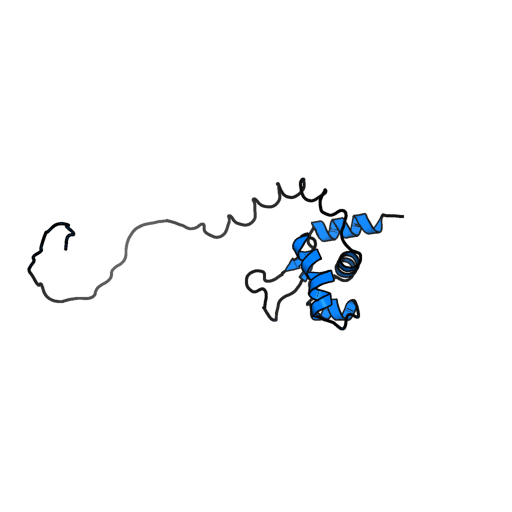4.570 -1.156 1.00 94.81 99 ALA A C 1
ATOM 806 O O . ALA A 1 99 ? -3.747 -4.363 -0.810 1.00 94.81 99 ALA A O 1
ATOM 807 N N . LEU A 1 100 ? -2.109 -4.170 -2.345 1.00 94.94 100 LEU A N 1
ATOM 808 C CA . LEU A 1 100 ? -2.939 -3.537 -3.383 1.00 94.94 100 LEU A CA 1
ATOM 809 C C . LEU A 1 100 ? -4.004 -4.501 -3.917 1.00 94.94 100 LEU A C 1
ATOM 811 O O . LEU A 1 100 ? -5.163 -4.131 -4.046 1.00 94.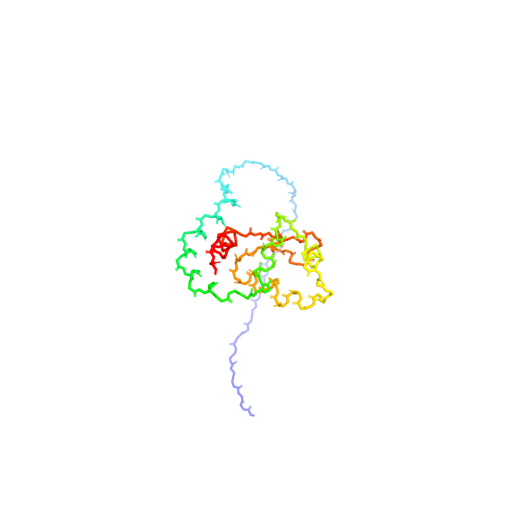94 100 LEU A O 1
ATOM 815 N N . ASN A 1 101 ? -3.615 -5.743 -4.211 1.00 93.50 101 ASN A N 1
ATOM 816 C CA . ASN A 1 101 ? -4.525 -6.762 -4.734 1.00 93.50 101 ASN A CA 1
ATOM 817 C C . ASN A 1 101 ? -5.609 -7.143 -3.717 1.00 93.50 101 ASN A C 1
ATOM 819 O O . ASN A 1 101 ? -6.716 -7.480 -4.115 1.00 93.50 101 ASN A O 1
ATOM 823 N N . ALA A 1 102 ? -5.287 -7.088 -2.423 1.00 90.69 102 ALA A N 1
ATOM 824 C CA . ALA A 1 102 ? -6.234 -7.308 -1.335 1.00 90.69 102 ALA A CA 1
ATOM 825 C C . ALA A 1 102 ? -7.113 -6.078 -1.037 1.00 90.69 102 ALA A C 1
ATOM 827 O O . ALA A 1 102 ? -7.940 -6.137 -0.135 1.00 90.69 102 ALA A O 1
ATOM 828 N N . GLY A 1 103 ? -6.912 -4.948 -1.727 1.00 93.88 103 GLY A N 1
ATOM 829 C CA . GLY A 1 103 ? -7.674 -3.719 -1.490 1.00 93.88 103 GLY A CA 1
ATOM 830 C C . GLY A 1 103 ? -7.421 -3.070 -0.123 1.00 93.88 103 GLY A C 1
ATOM 831 O O . GLY A 1 103 ? -8.176 -2.194 0.287 1.00 93.88 103 GLY A O 1
ATOM 832 N N . LEU A 1 104 ? -6.367 -3.474 0.596 1.00 94.25 104 LEU A N 1
ATOM 833 C CA . LEU A 1 104 ? -6.028 -2.941 1.926 1.00 94.25 104 LEU A CA 1
ATOM 834 C C . LEU A 1 104 ? -5.284 -1.601 1.830 1.00 94.25 104 LEU A C 1
ATOM 836 O O . LEU A 1 104 ? -5.266 -0.810 2.774 1.00 94.25 104 LEU A O 1
ATOM 840 N N . ILE A 1 105 ? -4.667 -1.342 0.678 1.00 96.56 105 ILE A N 1
ATOM 841 C CA . ILE A 1 105 ? -4.042 -0.064 0.339 1.00 96.56 105 ILE A CA 1
ATOM 842 C C . ILE A 1 105 ? -4.435 0.349 -1.070 1.00 96.56 105 ILE A C 1
ATOM 844 O O . ILE A 1 105 ? -4.775 -0.488 -1.904 1.00 96.56 105 ILE A O 1
ATOM 848 N N . GLU A 1 106 ? -4.291 1.635 -1.351 1.00 97.19 106 GLU A N 1
ATOM 849 C CA . GLU A 1 106 ? -4.562 2.207 -2.663 1.00 97.19 106 GLU A CA 1
ATOM 850 C C . GLU A 1 106 ? -3.467 3.177 -3.112 1.00 97.19 106 GLU A C 1
ATOM 852 O O . GLU A 1 106 ? -2.609 3.610 -2.337 1.00 97.19 106 GLU A O 1
ATOM 857 N N . GLN A 1 107 ? -3.491 3.483 -4.407 1.00 97.75 107 GLN A N 1
ATOM 858 C CA . GLN A 1 107 ? -2.622 4.450 -5.067 1.00 97.75 107 GLN A CA 1
ATOM 859 C C . GLN A 1 107 ? -3.294 5.824 -5.081 1.00 97.75 107 GLN A C 1
ATOM 861 O O . GLN A 1 107 ? -4.465 5.921 -5.419 1.00 97.75 107 GLN A O 1
ATOM 866 N N . THR A 1 108 ? -2.545 6.895 -4.813 1.00 96.75 108 THR A N 1
ATOM 867 C CA . THR A 1 108 ? -3.095 8.264 -4.877 1.00 96.75 108 THR A CA 1
ATOM 868 C C . THR A 1 108 ? -3.236 8.821 -6.300 1.00 96.75 108 THR A C 1
ATOM 870 O O . THR A 1 108 ? -3.936 9.806 -6.496 1.00 96.75 108 THR A O 1
ATOM 873 N N . ILE A 1 109 ? -2.558 8.223 -7.289 1.00 95.50 109 ILE A N 1
ATOM 874 C CA . ILE A 1 109 ? -2.612 8.613 -8.711 1.00 95.50 109 ILE A CA 1
ATOM 875 C C . ILE A 1 109 ? -2.775 7.359 -9.597 1.00 95.50 109 ILE A C 1
ATOM 877 O O . ILE A 1 109 ? -1.827 6.947 -10.274 1.00 95.50 109 ILE A O 1
ATOM 881 N N . PRO A 1 110 ? -3.944 6.697 -9.579 1.00 91.62 110 PRO A N 1
ATOM 882 C CA . PRO A 1 110 ? -4.143 5.431 -10.287 1.00 91.62 110 PRO A CA 1
ATOM 883 C C . PRO A 1 110 ? -4.014 5.553 -11.817 1.00 91.62 110 PRO A C 1
ATOM 885 O O . PRO A 1 110 ? -3.564 4.609 -12.466 1.00 91.62 110 PRO A O 1
ATOM 888 N N . GLU A 1 111 ? -4.305 6.717 -12.404 1.00 94.31 111 GLU A N 1
ATOM 889 C CA . GLU A 1 111 ? -4.201 6.969 -13.851 1.00 94.31 111 GLU A CA 1
ATOM 890 C C . GLU A 1 111 ? -2.744 7.027 -14.329 1.00 94.31 111 GLU A C 1
ATOM 892 O O . GLU A 1 111 ? -2.450 6.844 -15.513 1.00 94.31 111 GLU A O 1
ATOM 897 N N . LYS A 1 112 ? -1.805 7.308 -13.415 1.00 94.38 112 LYS A N 1
ATOM 898 C CA . LYS A 1 112 ? -0.370 7.422 -13.706 1.00 94.38 112 LYS A CA 1
ATOM 899 C C . LYS A 1 112 ? 0.431 6.561 -12.722 1.00 94.38 112 LYS A C 1
ATOM 901 O O . LYS A 1 112 ? 1.193 7.108 -11.925 1.00 94.38 112 LYS A O 1
ATOM 906 N N . PRO A 1 113 ? 0.381 5.221 -12.844 1.00 88.62 113 PRO A N 1
ATOM 907 C CA . PRO A 1 113 ? 0.966 4.288 -11.868 1.00 88.62 113 PRO A CA 1
ATOM 908 C C . PRO A 1 113 ? 2.499 4.366 -11.750 1.00 88.62 113 PRO A C 1
ATOM 910 O O . PRO A 1 113 ? 3.095 3.874 -10.793 1.00 88.62 113 PRO A O 1
ATOM 913 N N . ASN A 1 114 ? 3.163 4.971 -12.740 1.00 90.75 114 ASN A N 1
ATOM 914 C CA . ASN A 1 114 ? 4.609 5.207 -12.741 1.00 90.75 114 ASN A CA 1
ATOM 915 C C . ASN A 1 114 ? 4.972 6.665 -12.398 1.00 90.75 114 ASN A C 1
ATOM 917 O O . ASN A 1 114 ? 6.108 7.086 -12.621 1.00 90.75 114 ASN A O 1
ATOM 921 N N . SER A 1 115 ? 4.018 7.455 -11.897 1.00 95.56 115 SER A N 1
ATOM 922 C CA . SER A 1 115 ? 4.247 8.844 -11.505 1.00 95.56 115 SER A CA 1
ATOM 923 C C . SER A 1 115 ? 5.321 8.940 -10.425 1.00 95.56 115 SER A C 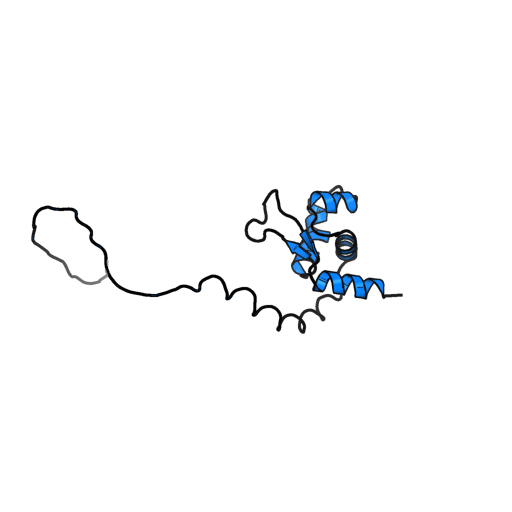1
ATOM 925 O O . SER A 1 115 ? 5.345 8.179 -9.460 1.00 95.56 115 SER A O 1
ATOM 927 N N . ARG A 1 116 ? 6.189 9.948 -10.538 1.00 94.44 116 ARG A N 1
ATOM 928 C CA . ARG A 1 116 ? 7.162 10.281 -9.485 1.00 94.44 116 ARG A CA 1
ATOM 929 C C . ARG A 1 116 ? 6.496 10.790 -8.205 1.00 94.44 116 ARG A C 1
ATOM 931 O O . ARG A 1 116 ? 7.119 10.754 -7.153 1.00 94.44 116 ARG A O 1
ATOM 938 N N . LEU A 1 117 ? 5.254 11.262 -8.311 1.00 96.06 117 LEU A N 1
ATOM 939 C CA . LEU A 1 117 ? 4.439 11.738 -7.194 1.00 96.06 117 LEU A CA 1
ATOM 940 C C . LEU A 1 117 ? 3.538 10.634 -6.619 1.00 96.06 117 LEU A C 1
ATOM 942 O O . LEU A 1 117 ? 2.692 10.915 -5.777 1.00 96.06 117 LEU A O 1
ATOM 946 N N . GLN A 1 118 ? 3.699 9.389 -7.078 1.00 97.75 118 GLN A N 1
ATOM 947 C CA . GLN A 1 118 ? 2.908 8.262 -6.606 1.00 97.75 118 GLN A CA 1
ATOM 948 C C . GLN A 1 118 ? 3.107 8.041 -5.104 1.00 97.75 118 GLN A C 1
ATOM 950 O O . GLN A 1 118 ? 4.232 7.837 -4.633 1.00 97.75 118 GLN A O 1
ATOM 955 N N . ARG A 1 119 ? 1.994 8.000 -4.372 1.00 98.00 119 ARG A N 1
ATOM 956 C CA . ARG A 1 119 ? 1.944 7.621 -2.959 1.00 98.00 119 ARG A CA 1
ATOM 957 C C . ARG A 1 119 ? 0.963 6.476 -2.743 1.00 98.00 119 ARG A C 1
ATOM 959 O O . ARG A 1 119 ? 0.189 6.124 -3.639 1.00 98.00 119 ARG A O 1
ATOM 966 N N . TYR A 1 120 ? 1.056 5.893 -1.559 1.00 97.88 120 TYR A N 1
ATOM 967 C CA . TYR A 1 120 ? 0.229 4.799 -1.080 1.00 97.88 120 TYR A CA 1
ATOM 968 C C . TYR A 1 120 ? -0.365 5.179 0.269 1.00 97.88 120 TYR A C 1
ATOM 970 O O . TYR A 1 120 ? 0.308 5.818 1.081 1.00 97.88 120 TYR A O 1
ATOM 978 N N . ARG A 1 121 ? -1.613 4.778 0.498 1.00 97.38 121 ARG A N 1
ATOM 979 C CA . ARG A 1 121 ? -2.332 4.992 1.758 1.00 97.38 121 ARG A CA 1
ATOM 980 C C . ARG A 1 121 ? -3.235 3.803 2.069 1.00 97.38 121 ARG A C 1
ATOM 982 O O . ARG A 1 121 ? -3.569 3.034 1.169 1.00 97.38 121 ARG A O 1
ATOM 989 N N . LEU A 1 122 ? -3.606 3.658 3.339 1.00 96.38 122 LEU A N 1
ATOM 990 C CA . LEU A 1 122 ? -4.582 2.658 3.776 1.00 96.38 122 LEU A CA 1
ATOM 991 C C . LEU A 1 122 ? -5.979 3.003 3.257 1.00 96.38 122 LEU A C 1
ATOM 993 O O . LEU A 1 122 ? -6.392 4.161 3.325 1.00 96.38 122 LEU A O 1
ATOM 997 N N . THR A 1 123 ? -6.716 1.983 2.828 1.00 95.88 123 THR A N 1
ATOM 998 C CA . THR A 1 123 ? -8.162 2.072 2.585 1.00 95.88 123 THR A CA 1
ATOM 999 C C . THR A 1 123 ? -8.937 1.904 3.897 1.00 95.88 123 THR A C 1
ATOM 1001 O O . THR A 1 123 ? -8.360 1.562 4.936 1.00 95.88 123 THR A O 1
ATOM 1004 N N . ALA A 1 124 ? -10.259 2.097 3.868 1.00 93.12 124 ALA A N 1
ATOM 1005 C CA . ALA A 1 124 ? -11.121 1.791 5.012 1.00 93.12 124 ALA A CA 1
ATOM 1006 C C . ALA A 1 124 ? -10.989 0.317 5.447 1.00 93.12 124 ALA A C 1
ATOM 1008 O O . ALA A 1 124 ? -10.791 0.043 6.634 1.00 93.12 124 ALA A O 1
ATOM 1009 N N . ALA A 1 125 ? -10.981 -0.607 4.479 1.00 89.88 125 ALA A N 1
ATOM 1010 C CA . ALA A 1 125 ? -10.764 -2.033 4.714 1.00 89.88 125 ALA A CA 1
ATOM 1011 C C . ALA A 1 125 ? -9.393 -2.304 5.356 1.00 89.88 125 ALA A C 1
ATOM 1013 O O . ALA A 1 125 ? -9.307 -3.015 6.354 1.00 89.88 125 ALA A O 1
ATOM 1014 N N . GLY A 1 126 ? -8.321 -1.671 4.862 1.00 91.75 126 GLY A N 1
ATOM 1015 C CA . GLY A 1 126 ? -6.986 -1.774 5.459 1.00 91.75 126 GLY A CA 1
ATOM 1016 C C . GLY A 1 126 ? -6.939 -1.335 6.922 1.00 91.75 126 GLY A C 1
ATOM 1017 O O . GLY A 1 126 ? -6.343 -2.010 7.760 1.00 91.75 126 GLY A O 1
ATOM 1018 N N . GLN A 1 127 ? -7.609 -0.229 7.256 1.00 91.62 127 GLN A N 1
ATOM 1019 C CA . GLN A 1 127 ? -7.678 0.266 8.633 1.00 91.62 127 GLN A CA 1
ATOM 1020 C C . GLN A 1 127 ? -8.465 -0.671 9.555 1.00 91.62 127 GLN A C 1
ATOM 1022 O O . GLN A 1 127 ? -8.058 -0.894 10.695 1.00 91.62 127 GLN A O 1
ATOM 1027 N N . GLN A 1 128 ? -9.596 -1.204 9.089 1.00 89.50 128 GLN A N 1
ATOM 1028 C CA . GLN A 1 128 ? -10.391 -2.174 9.846 1.00 89.50 128 GLN A CA 1
ATOM 1029 C C . GLN A 1 128 ? -9.614 -3.474 10.061 1.00 89.50 128 GLN A C 1
ATOM 1031 O O . GLN A 1 128 ? -9.552 -3.978 11.182 1.00 89.50 128 GLN A O 1
ATOM 1036 N N . TRP A 1 129 ? -8.943 -3.959 9.017 1.00 87.56 129 TRP A N 1
ATOM 1037 C CA . TRP A 1 129 ? -8.140 -5.173 9.067 1.00 87.56 129 TRP A CA 1
ATOM 1038 C C . TRP A 1 129 ? -7.011 -5.063 10.104 1.00 87.56 129 TRP A C 1
ATOM 1040 O O . TRP A 1 129 ? -6.888 -5.932 10.965 1.00 87.56 129 TRP A O 1
ATOM 1050 N N . VAL A 1 130 ? -6.260 -3.951 10.127 1.00 88.19 130 VAL A N 1
ATOM 1051 C CA . VAL A 1 130 ? -5.223 -3.707 11.155 1.00 88.19 130 VAL A CA 1
ATOM 1052 C C . VAL A 1 130 ? -5.818 -3.677 12.569 1.00 88.19 130 VAL A C 1
ATOM 1054 O O . VAL A 1 130 ? -5.252 -4.270 13.488 1.00 88.19 130 VAL A O 1
ATOM 1057 N N . LYS A 1 131 ? -6.983 -3.040 12.761 1.00 86.94 131 LYS A N 1
ATOM 1058 C CA . LYS A 1 131 ? -7.669 -2.996 14.068 1.00 86.94 131 LYS A CA 1
ATOM 1059 C C . LYS A 1 131 ? -8.108 -4.381 14.551 1.00 86.94 131 LYS A C 1
ATOM 1061 O O . LYS A 1 131 ? -8.058 -4.642 15.750 1.00 86.94 131 LYS A O 1
ATOM 1066 N N . HIS A 1 132 ? -8.552 -5.250 13.645 1.00 81.00 132 HIS A N 1
ATOM 1067 C CA . HIS A 1 132 ? -8.988 -6.607 13.982 1.00 81.00 132 HIS A CA 1
ATOM 1068 C C . HIS A 1 132 ? -7.804 -7.537 14.280 1.00 81.00 132 HIS A C 1
ATOM 1070 O O . HIS A 1 132 ? -7.867 -8.315 15.230 1.00 81.00 132 HIS A O 1
ATOM 1076 N N . GLN A 1 133 ? -6.705 -7.420 13.533 1.00 73.25 133 GLN A N 1
ATOM 1077 C CA . GLN A 1 133 ? -5.506 -8.247 13.718 1.00 73.25 133 GLN A CA 1
ATOM 1078 C C . GLN A 1 133 ? -4.717 -7.880 14.983 1.00 73.25 133 GLN A C 1
ATOM 1080 O O . GLN A 1 133 ? -4.200 -8.763 15.658 1.00 73.25 133 GLN A O 1
ATOM 1085 N N . GLY A 1 134 ? -4.720 -6.604 15.392 1.00 57.50 134 GLY A N 1
ATOM 1086 C CA . GLY A 1 134 ? -4.177 -6.169 16.688 1.00 57.50 134 GLY A CA 1
ATOM 1087 C C . GLY A 1 134 ? -4.959 -6.669 17.914 1.00 57.50 134 GLY A C 1
ATOM 1088 O O . GLY A 1 134 ? -4.589 -6.352 19.043 1.00 57.50 134 GLY A O 1
ATOM 1089 N N . ARG A 1 135 ? -6.050 -7.423 17.708 1.00 54.47 135 ARG A N 1
ATOM 1090 C CA . ARG A 1 135 ? -6.895 -8.004 18.760 1.00 54.47 135 ARG A CA 1
ATOM 1091 C C . ARG A 1 135 ? -6.763 -9.527 18.876 1.00 54.47 135 ARG A C 1
ATOM 1093 O O . ARG A 1 135 ? -7.484 -10.117 19.680 1.00 54.47 135 ARG A O 1
ATOM 1100 N N . GLN A 1 136 ? -5.883 -10.169 18.105 1.00 36.09 136 GLN A N 1
ATOM 1101 C CA . GLN A 1 136 ? -5.605 -11.593 18.300 1.00 36.09 136 GLN A CA 1
ATOM 1102 C C . GLN A 1 136 ? -4.605 -11.789 19.463 1.00 36.09 136 GLN A C 1
ATOM 1104 O O . GLN A 1 136 ? -3.549 -11.155 19.441 1.00 36.09 136 GLN A O 1
ATOM 1109 N N . PRO A 1 137 ? -4.967 -12.575 20.500 1.00 41.38 137 PRO A N 1
ATOM 1110 C CA . PRO A 1 137 ? -4.139 -12.831 21.684 1.00 41.38 137 PRO A CA 1
ATOM 1111 C C . PRO A 1 137 ? -2.907 -13.699 21.404 1.00 41.38 137 PRO A C 1
ATOM 1113 O O . PRO A 1 137 ? -2.937 -14.495 20.437 1.00 41.38 137 PRO A O 1
#

Secondary structure (DSSP, 8-state):
-----------------------------------SSSSSSSSSSSSSHHHHTTTGGG--HHHHHHHHH--SSB-HHHHHHHTT---HHHHIIIIIHHHHHTTSEEES-TT-TT-TT--EEE-HHHHHHHHHHTT--

Sequence (137 aa):
MQMVLRLSWRPLPFGVLRQTPHKSPQVTDQVTDQVTDQVTDQVTDQVTDQVTDQVTDQVSREVFRLLESLKGEMTRSELQDILGLKHQPHFRKAYLRPALNAGLIEQTIPEKPNSRLQRYRLTAAGQQWVKHQGRQP

InterPro domains:
  IPR036390 Winged helix DNA-binding domain superfamily [SSF46785] (51-130)
  IPR049514 Filamentation induced by cAMP protein Fic-like, C-terminal domain [PF21247] (62-123)